Protein AF-A0A920NJ55-F1 (afdb_monomer)

Radius of gyration: 19.67 Å; Cα contacts (8 Å, |Δi|>4): 98; chains: 1; bounding box: 62×18×43 Å

Nearest PDB structures (foldseek):
  7y52-assembly2_B  TM=9.810E-01  e=2.313E-06  Enterococcus faecium
  4yly-assembly2_B  TM=9.784E-01  e=7.254E-06  Staphylococcus aureus
  3nea-assembly1_A  TM=9.738E-01  e=1.086E-05  Francisella tularensis subsp. tularensis
  3v2i-assembly1_A  TM=9.507E-01  e=1.161E-05  Burkholderia thailandensis E264
  2z2j-assembly1_A  TM=9.234E-01  e=1.015E-05  Mycobacterium tuberculosis H37Rv

Sequence (82 aa):
MNKHNIYPNEILVVLDDLNLDIGKLRLRLSGSSGGHNGLKSIISSLETLEFPRLRIGIGSPLMETTKLIMFLESYLRTNMKS

Structure (mmCIF, N/CA/C/O backbone):
data_AF-A0A920NJ55-F1
#
_entry.id   AF-A0A920NJ55-F1
#
loop_
_atom_site.group_PDB
_atom_site.id
_atom_site.type_symbol
_atom_site.label_atom_id
_atom_site.label_alt_id
_atom_site.label_comp_id
_atom_site.label_asym_id
_atom_site.label_entity_id
_atom_site.label_seq_id
_atom_site.pdbx_PDB_ins_code
_atom_site.Cartn_x
_atom_site.Cartn_y
_atom_site.Cartn_z
_atom_site.occupancy
_atom_site.B_iso_or_equiv
_atom_site.auth_seq_id
_atom_site.auth_comp_id
_atom_site.auth_asym_id
_atom_site.auth_atom_id
_atom_site.pdbx_PDB_model_num
ATOM 1 N N . MET A 1 1 ? -19.237 9.252 12.444 1.00 49.31 1 MET A N 1
ATOM 2 C CA . MET A 1 1 ? -19.121 8.066 11.559 1.00 49.31 1 MET A CA 1
ATOM 3 C C . MET A 1 1 ? -19.854 6.924 12.263 1.00 49.31 1 MET A C 1
ATOM 5 O O . MET A 1 1 ? -19.667 6.816 13.461 1.00 49.31 1 MET A O 1
ATOM 9 N N . ASN A 1 2 ? -20.792 6.156 11.690 1.00 62.16 2 ASN A N 1
ATOM 10 C CA . ASN A 1 2 ? -21.093 5.841 10.287 1.00 62.16 2 ASN A CA 1
ATOM 11 C C . ASN A 1 2 ? -22.600 5.886 9.966 1.00 62.16 2 ASN A C 1
ATOM 13 O O . ASN A 1 2 ? -23.407 5.303 10.678 1.00 62.16 2 ASN A O 1
ATOM 17 N N . LYS A 1 3 ? -22.959 6.488 8.822 1.00 75.50 3 LYS A N 1
ATOM 18 C CA . LYS A 1 3 ? -24.321 6.475 8.245 1.00 75.50 3 LYS A CA 1
ATOM 19 C C . LYS A 1 3 ? -24.780 5.073 7.804 1.00 75.50 3 LYS A C 1
ATOM 21 O O . LYS A 1 3 ? -25.974 4.826 7.703 1.00 75.50 3 LYS A O 1
ATOM 26 N N . HIS A 1 4 ? -23.828 4.177 7.535 1.00 84.94 4 HIS A N 1
ATOM 27 C CA . HIS A 1 4 ? -24.067 2.869 6.914 1.00 84.94 4 HIS A CA 1
ATOM 28 C C . HIS A 1 4 ? -23.617 1.673 7.767 1.00 84.94 4 HIS A C 1
ATOM 30 O O . HIS A 1 4 ? -23.702 0.551 7.294 1.00 84.94 4 HIS A O 1
ATOM 36 N N . ASN A 1 5 ? -23.151 1.901 9.002 1.00 87.81 5 ASN A N 1
ATOM 37 C CA . ASN A 1 5 ? -22.721 0.843 9.928 1.00 87.81 5 ASN A CA 1
ATOM 38 C C . ASN A 1 5 ? -21.725 -0.185 9.332 1.00 87.81 5 ASN A C 1
ATOM 40 O O . ASN A 1 5 ? -21.911 -1.384 9.491 1.00 87.81 5 ASN A O 1
ATOM 44 N N . ILE A 1 6 ? -20.692 0.302 8.633 1.00 91.31 6 ILE A N 1
ATOM 45 C CA . ILE A 1 6 ? -19.628 -0.514 8.017 1.00 91.31 6 ILE A CA 1
ATOM 46 C C . ILE A 1 6 ? -18.398 -0.526 8.934 1.00 91.31 6 ILE A C 1
ATOM 48 O O . ILE A 1 6 ? -17.993 0.532 9.428 1.00 91.31 6 ILE A O 1
ATOM 52 N N . TYR A 1 7 ? -17.792 -1.693 9.132 1.00 92.50 7 TYR A N 1
ATOM 53 C CA . TYR A 1 7 ? -16.563 -1.886 9.899 1.00 92.50 7 TYR A CA 1
ATOM 54 C C . TYR A 1 7 ? -15.308 -1.835 9.000 1.00 92.50 7 TYR A C 1
ATOM 56 O O . TYR A 1 7 ? -15.382 -2.155 7.815 1.00 92.50 7 TYR A O 1
ATOM 64 N N . PRO A 1 8 ? -14.119 -1.458 9.518 1.00 93.38 8 PRO A N 1
ATOM 65 C CA . PRO A 1 8 ? -12.900 -1.338 8.703 1.00 93.38 8 PRO A CA 1
ATOM 66 C C . PRO A 1 8 ? -12.494 -2.606 7.935 1.00 93.38 8 PRO A C 1
ATOM 68 O O . PRO A 1 8 ? -11.976 -2.517 6.825 1.00 93.38 8 PRO A O 1
ATOM 71 N N . ASN A 1 9 ? -12.761 -3.790 8.486 1.00 93.69 9 ASN A N 1
ATOM 72 C CA . ASN A 1 9 ? -12.502 -5.078 7.834 1.00 93.69 9 ASN A CA 1
ATOM 73 C C . ASN A 1 9 ? -13.452 -5.379 6.657 1.00 93.69 9 ASN A C 1
ATOM 75 O O . ASN A 1 9 ? -13.170 -6.279 5.869 1.00 93.69 9 ASN A O 1
ATOM 79 N N . GLU A 1 10 ? -14.539 -4.620 6.514 1.00 94.62 10 GLU A N 1
ATOM 80 C CA . GLU A 1 10 ? -15.489 -4.689 5.398 1.00 94.62 10 GLU A CA 1
ATOM 81 C C . GLU A 1 10 ? -15.142 -3.694 4.274 1.00 94.62 10 GLU A C 1
ATOM 83 O O . GLU A 1 10 ? -15.846 -3.609 3.268 1.00 94.62 10 GLU A O 1
ATOM 88 N N . ILE A 1 11 ? -14.046 -2.938 4.418 1.00 95.06 11 ILE A N 1
ATOM 89 C CA . ILE A 1 11 ? -13.584 -1.944 3.445 1.00 95.06 11 ILE A CA 1
ATOM 90 C C . ILE A 1 11 ? -12.333 -2.468 2.741 1.00 95.06 11 ILE A C 1
ATOM 92 O O . ILE A 1 11 ? -11.279 -2.592 3.357 1.00 95.06 11 ILE A O 1
ATOM 96 N N . LEU A 1 12 ? -12.412 -2.697 1.426 1.00 97.44 12 LEU A N 1
ATOM 97 C CA . LEU A 1 12 ? -11.235 -2.971 0.599 1.00 97.44 12 LEU A CA 1
ATOM 98 C C . LEU A 1 12 ? -10.707 -1.678 -0.029 1.00 97.44 12 LEU A C 1
ATOM 100 O O . LEU A 1 12 ? -11.351 -1.091 -0.897 1.00 97.44 12 LEU A O 1
ATOM 104 N N . VAL A 1 13 ? -9.500 -1.267 0.353 1.00 97.62 13 VAL A N 1
ATOM 105 C CA . VAL A 1 13 ? -8.824 -0.116 -0.267 1.00 97.62 13 VAL A CA 1
ATOM 106 C C . VAL A 1 13 ? -8.000 -0.572 -1.470 1.00 97.62 13 VAL A C 1
ATOM 108 O O . VAL A 1 13 ? -7.104 -1.402 -1.328 1.00 97.62 13 VAL A O 1
ATOM 111 N N . VAL A 1 14 ? -8.253 -0.003 -2.650 1.00 97.75 14 VAL A N 1
ATOM 112 C CA . VAL A 1 14 ? -7.459 -0.244 -3.867 1.00 97.75 14 VAL A CA 1
ATOM 113 C C . VAL A 1 14 ? -6.551 0.957 -4.121 1.00 97.75 14 VAL A C 1
ATOM 115 O O . VAL A 1 14 ? -7.022 2.091 -4.096 1.00 97.75 14 VAL A O 1
ATOM 118 N N . LEU A 1 15 ? -5.257 0.720 -4.332 1.00 96.75 15 LEU A N 1
ATOM 119 C CA . LEU A 1 15 ? -4.266 1.782 -4.531 1.00 96.75 15 LEU A CA 1
ATOM 120 C C . LEU A 1 15 ? -3.135 1.352 -5.469 1.00 96.75 15 LEU A C 1
ATOM 122 O O . LEU A 1 15 ? -2.842 0.159 -5.592 1.00 96.75 15 LEU A O 1
ATOM 126 N N . ASP A 1 16 ? -2.468 2.327 -6.074 1.00 94.88 16 ASP A N 1
ATOM 127 C CA . ASP A 1 16 ? -1.221 2.130 -6.800 1.00 94.88 16 ASP A CA 1
ATOM 128 C C . ASP A 1 16 ? -0.024 1.9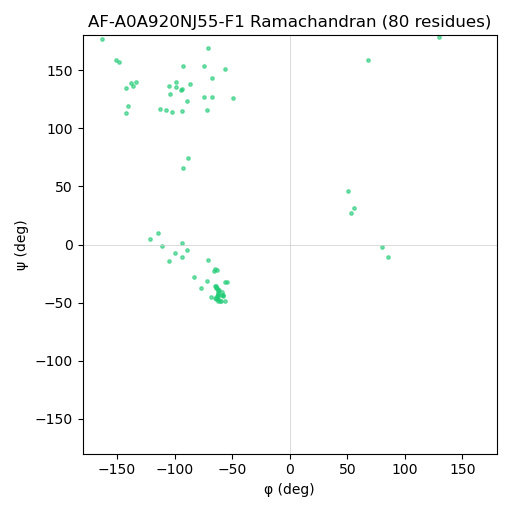08 -5.852 1.00 94.88 16 ASP A C 1
ATOM 130 O O . ASP A 1 16 ? -0.024 2.306 -4.683 1.00 94.88 16 ASP A O 1
ATOM 134 N N . ASP A 1 17 ? 1.007 1.213 -6.337 1.00 93.94 17 ASP A N 1
ATOM 135 C CA . ASP A 1 17 ? 2.254 0.989 -5.603 1.00 93.94 17 ASP A CA 1
ATOM 136 C C . ASP A 1 17 ? 3.464 1.052 -6.542 1.00 93.94 17 ASP A C 1
ATOM 138 O O . ASP A 1 17 ? 3.663 0.184 -7.394 1.00 93.94 17 ASP A O 1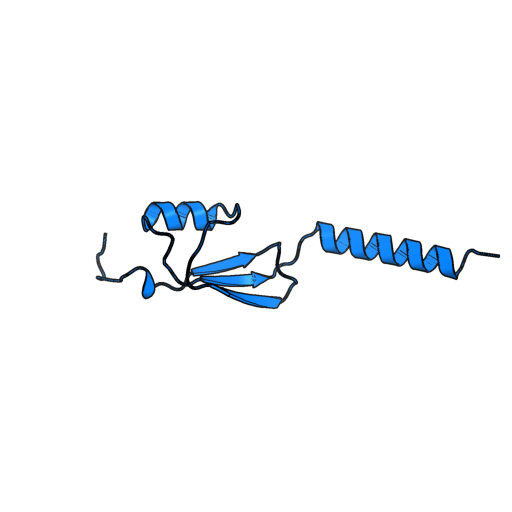
ATOM 142 N N . LEU A 1 18 ? 4.304 2.071 -6.347 1.00 91.94 18 LEU A N 1
ATOM 143 C CA . LEU A 1 18 ? 5.554 2.280 -7.090 1.00 91.94 18 LEU A CA 1
ATOM 144 C C . LEU A 1 18 ? 6.598 1.181 -6.838 1.00 91.94 18 LEU A C 1
ATOM 146 O O . LEU A 1 18 ? 7.516 1.010 -7.636 1.00 91.94 18 LEU A O 1
ATOM 150 N N . ASN A 1 19 ? 6.488 0.446 -5.726 1.00 89.69 19 ASN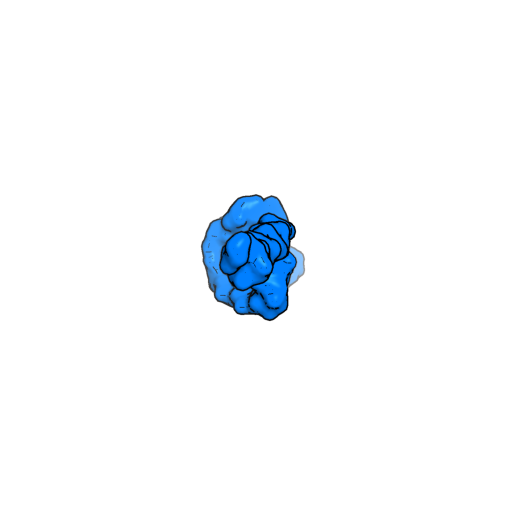 A N 1
ATOM 151 C CA . ASN A 1 19 ? 7.446 -0.605 -5.362 1.00 89.69 19 ASN A CA 1
ATOM 152 C C . ASN A 1 19 ? 7.070 -1.976 -5.933 1.00 89.69 19 ASN A C 1
ATOM 154 O O . ASN A 1 19 ? 7.790 -2.951 -5.718 1.00 89.69 19 ASN A O 1
ATOM 158 N N . LEU A 1 20 ? 5.912 -2.082 -6.583 1.00 93.62 20 LEU A N 1
ATOM 159 C CA . LEU A 1 20 ? 5.482 -3.289 -7.270 1.00 93.62 20 LEU A CA 1
ATOM 160 C C . LEU A 1 20 ? 5.646 -3.085 -8.774 1.00 93.62 20 LEU A C 1
ATOM 162 O O . LEU A 1 20 ? 5.274 -2.038 -9.307 1.00 93.62 20 LEU A O 1
ATOM 166 N N . ASP A 1 21 ? 6.168 -4.106 -9.454 1.00 93.06 21 ASP A N 1
ATOM 167 C CA . ASP A 1 21 ? 6.262 -4.106 -10.914 1.00 93.06 21 ASP A CA 1
ATOM 168 C C . ASP A 1 21 ? 4.888 -3.890 -11.552 1.00 93.06 21 ASP A C 1
ATOM 170 O O . ASP A 1 21 ? 3.864 -4.310 -11.004 1.00 93.06 21 ASP A O 1
ATOM 174 N N . ILE A 1 22 ? 4.877 -3.284 -12.740 1.00 94.44 22 ILE A N 1
ATOM 175 C CA . ILE A 1 22 ? 3.652 -3.027 -13.500 1.00 94.44 22 ILE A CA 1
ATOM 176 C C . ILE A 1 22 ? 2.806 -4.304 -13.601 1.00 94.44 22 ILE A C 1
ATOM 178 O O . ILE A 1 22 ? 3.284 -5.363 -14.011 1.00 94.44 22 ILE A O 1
ATOM 182 N N . GLY A 1 23 ? 1.539 -4.200 -13.196 1.00 93.69 23 GLY A N 1
ATOM 183 C CA . GLY A 1 23 ? 0.572 -5.299 -13.251 1.00 93.69 23 GLY A CA 1
ATOM 184 C C . GLY A 1 23 ? 0.681 -6.320 -12.113 1.00 93.69 23 GLY A C 1
ATOM 185 O O . GLY A 1 23 ? -0.145 -7.231 -12.035 1.00 93.69 23 GLY A O 1
ATOM 186 N N . LYS A 1 24 ? 1.648 -6.191 -11.192 1.00 97.19 24 LYS A N 1
ATOM 187 C CA . LYS A 1 24 ? 1.695 -7.041 -9.994 1.00 97.19 24 LYS A CA 1
ATOM 188 C C . LYS A 1 24 ? 0.626 -6.621 -8.996 1.00 97.19 24 LYS A C 1
ATOM 190 O O . LYS A 1 24 ? 0.568 -5.474 -8.567 1.00 97.19 24 LYS A O 1
ATOM 195 N N . LEU A 1 25 ? -0.176 -7.593 -8.572 1.00 97.88 25 LEU A N 1
ATOM 196 C CA . LEU A 1 25 ? -1.171 -7.420 -7.522 1.00 97.88 25 LEU A CA 1
ATOM 197 C C . LEU A 1 25 ? -0.635 -7.937 -6.189 1.00 97.88 25 LEU A C 1
ATOM 199 O O . LEU A 1 25 ? 0.005 -8.989 -6.127 1.00 97.88 25 LEU A O 1
ATOM 203 N N . ARG A 1 26 ? -0.926 -7.221 -5.102 1.00 97.62 26 ARG A N 1
ATOM 204 C CA . ARG A 1 26 ? -0.616 -7.672 -3.741 1.00 97.62 26 ARG A CA 1
ATOM 205 C C . ARG A 1 26 ? -1.746 -7.328 -2.782 1.00 97.62 26 ARG A C 1
ATOM 207 O O . ARG A 1 26 ? -2.018 -6.156 -2.537 1.00 97.62 26 ARG A O 1
ATOM 214 N N . LEU A 1 27 ? -2.336 -8.355 -2.179 1.00 97.88 27 LEU A N 1
ATOM 215 C CA . LEU A 1 27 ? -3.295 -8.206 -1.090 1.00 97.88 27 LEU A CA 1
ATOM 216 C C . LEU A 1 27 ? -2.561 -8.120 0.257 1.00 97.88 27 LEU A C 1
ATOM 218 O O . LEU A 1 27 ? -1.602 -8.855 0.509 1.00 97.88 27 LEU A O 1
ATOM 222 N N . ARG A 1 28 ? -3.002 -7.216 1.130 1.00 96.81 28 ARG A N 1
ATOM 223 C CA . ARG A 1 28 ? -2.573 -7.123 2.532 1.00 96.81 28 ARG A CA 1
ATOM 224 C C . ARG A 1 28 ? -3.803 -6.953 3.410 1.00 96.81 28 ARG A C 1
ATOM 226 O O . ARG A 1 28 ? -4.689 -6.194 3.043 1.00 96.81 28 ARG A O 1
ATOM 233 N N . LEU A 1 29 ? -3.826 -7.614 4.564 1.00 97.19 29 LEU A N 1
ATOM 234 C CA . LEU A 1 29 ? -4.914 -7.465 5.537 1.00 97.19 29 LEU A CA 1
ATOM 235 C C . LEU A 1 29 ? -4.728 -6.242 6.443 1.00 97.19 29 LEU A C 1
ATOM 237 O O . LEU A 1 29 ? -5.711 -5.672 6.894 1.00 97.19 29 LEU A O 1
ATOM 241 N N . SER A 1 30 ? -3.478 -5.830 6.678 1.00 96.81 30 SER A N 1
ATOM 242 C CA . SER A 1 30 ? -3.148 -4.670 7.507 1.00 96.81 30 SER A CA 1
ATOM 243 C C . SER A 1 30 ? -1.714 -4.179 7.291 1.00 96.81 30 SER A C 1
ATOM 245 O O . SER A 1 30 ? -0.950 -4.726 6.481 1.00 96.81 30 SER A O 1
A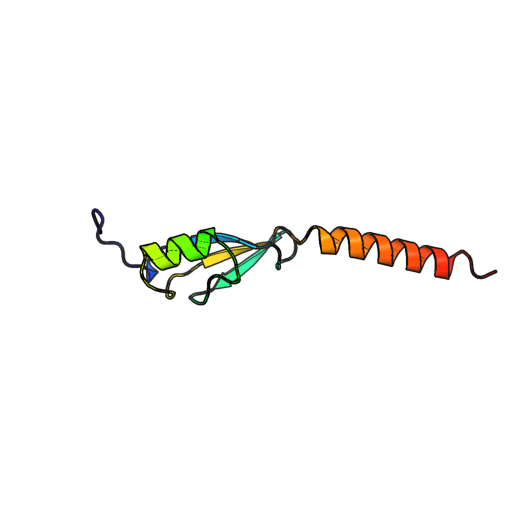TOM 247 N N . GLY A 1 31 ? -1.349 -3.078 7.958 1.00 95.56 31 GLY A N 1
ATOM 248 C CA . GLY A 1 31 ? 0.012 -2.521 8.039 1.00 95.56 31 GLY A CA 1
ATOM 249 C C . GLY A 1 31 ? 0.103 -1.024 7.709 1.00 95.56 31 GLY A C 1
ATOM 250 O O . GLY A 1 31 ? -0.900 -0.399 7.373 1.00 95.56 31 GLY A O 1
ATOM 251 N N . SER A 1 32 ? 1.312 -0.460 7.797 1.00 95.00 32 SER A N 1
ATOM 252 C CA . SER A 1 32 ? 1.551 0.988 7.699 1.00 95.00 32 SER A CA 1
ATOM 253 C C . SER A 1 32 ? 1.354 1.567 6.289 1.00 95.00 32 SER A C 1
ATOM 255 O O . SER A 1 32 ? 1.249 0.849 5.291 1.00 95.00 32 SER A O 1
ATOM 257 N N . SER A 1 33 ? 1.345 2.902 6.195 1.00 94.69 33 SER A N 1
ATOM 258 C CA . SER A 1 33 ? 1.161 3.627 4.929 1.00 94.69 33 SER A CA 1
ATOM 259 C C . SER A 1 33 ? 2.269 3.380 3.900 1.00 94.69 33 SER A C 1
ATOM 261 O O . SER A 1 33 ? 2.049 3.600 2.710 1.00 94.69 33 SER A O 1
ATOM 263 N N . GLY A 1 34 ? 3.463 2.953 4.328 1.00 90.38 34 GLY A N 1
ATOM 264 C CA . GLY A 1 34 ? 4.620 2.805 3.440 1.00 90.38 34 GLY A CA 1
ATOM 265 C C . GLY A 1 34 ? 4.974 4.098 2.696 1.00 90.38 34 GLY A C 1
ATOM 266 O O . GLY A 1 34 ? 5.389 4.040 1.547 1.00 90.38 34 GLY A O 1
ATOM 267 N N . GLY A 1 35 ? 4.726 5.260 3.313 1.00 91.25 35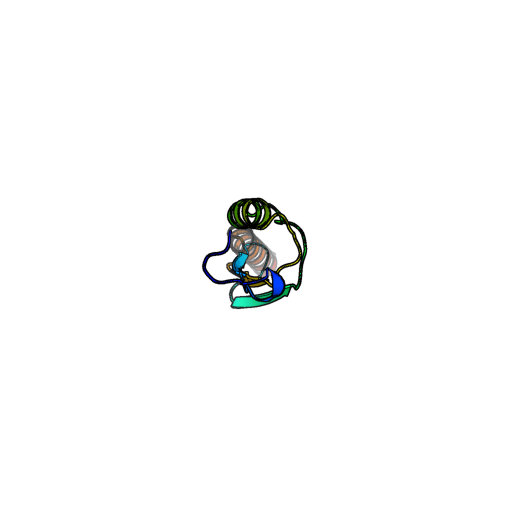 GLY A N 1
ATOM 268 C CA . GLY A 1 35 ? 4.961 6.573 2.704 1.00 91.25 35 GLY A CA 1
ATOM 269 C C . GLY A 1 35 ? 3.817 7.101 1.829 1.00 91.25 35 GLY A C 1
ATOM 270 O O . GLY A 1 35 ? 3.811 8.290 1.524 1.00 91.25 35 GLY A O 1
ATOM 271 N N . HIS A 1 36 ? 2.810 6.285 1.502 1.00 93.56 36 HIS A N 1
ATOM 272 C CA . HIS A 1 36 ? 1.702 6.676 0.631 1.00 93.56 36 HIS A CA 1
ATOM 273 C C . HIS A 1 36 ? 0.752 7.663 1.329 1.00 93.56 36 HIS A C 1
ATOM 275 O O . HIS A 1 36 ? 0.074 7.314 2.298 1.00 93.56 36 HIS A O 1
ATOM 281 N N . ASN A 1 37 ? 0.655 8.895 0.822 1.00 95.38 37 ASN A N 1
ATOM 282 C CA . ASN A 1 37 ? -0.141 9.955 1.457 1.00 95.38 37 ASN A CA 1
ATOM 283 C C . ASN A 1 37 ? -1.643 9.629 1.496 1.00 95.38 37 ASN A C 1
ATOM 285 O O . ASN A 1 37 ? -2.281 9.852 2.521 1.00 95.38 37 ASN A O 1
ATOM 289 N N . GLY A 1 38 ? -2.182 8.998 0.444 1.00 95.38 38 GLY A N 1
ATOM 290 C CA . GLY A 1 38 ? -3.557 8.479 0.450 1.00 95.38 38 GLY A CA 1
ATOM 291 C C . GLY A 1 38 ? -3.826 7.497 1.600 1.00 95.38 38 GLY A C 1
ATOM 292 O O . GLY A 1 38 ? -4.767 7.695 2.363 1.00 95.38 38 GLY A O 1
ATOM 293 N N . LEU A 1 39 ? -2.951 6.502 1.814 1.00 96.38 39 LEU A N 1
ATOM 294 C CA . LEU A 1 39 ? -3.074 5.595 2.958 1.00 96.38 39 LEU A CA 1
ATOM 295 C C . LEU A 1 39 ? -2.947 6.322 4.295 1.00 96.38 39 LEU A C 1
ATOM 297 O O . LEU A 1 39 ? -3.688 5.985 5.206 1.00 96.38 39 LEU A O 1
ATOM 301 N N . LYS A 1 40 ? -2.058 7.318 4.433 1.00 97.56 40 LYS A N 1
ATOM 302 C CA . LYS A 1 40 ? -1.976 8.120 5.671 1.00 97.56 40 LYS A CA 1
ATOM 303 C C . LYS A 1 40 ? -3.312 8.797 5.987 1.00 97.56 40 LYS A C 1
ATOM 305 O O . LYS A 1 40 ? -3.751 8.748 7.130 1.00 97.56 40 LYS A O 1
ATOM 310 N N . SER A 1 41 ? -3.963 9.378 4.978 1.00 98.00 41 SER A N 1
ATOM 311 C CA . SER A 1 41 ? -5.282 9.998 5.135 1.00 98.00 41 SER A CA 1
ATOM 312 C C . SER A 1 41 ? -6.339 8.976 5.552 1.00 98.00 41 SER A C 1
ATOM 314 O O . SER A 1 41 ? -7.067 9.223 6.503 1.00 98.00 41 SER A O 1
ATOM 316 N N . ILE A 1 42 ? -6.393 7.816 4.889 1.00 96.69 42 ILE A N 1
ATOM 317 C CA . ILE A 1 42 ? -7.366 6.757 5.202 1.00 96.69 42 ILE A CA 1
ATOM 318 C C . ILE A 1 42 ? -7.153 6.213 6.618 1.00 96.69 42 ILE A C 1
ATOM 320 O O . ILE A 1 42 ? -8.112 6.099 7.370 1.00 96.69 42 ILE A O 1
ATOM 324 N N . ILE A 1 43 ? -5.906 5.923 6.999 1.00 96.88 43 ILE A N 1
ATOM 325 C CA . ILE A 1 43 ? -5.549 5.463 8.349 1.00 96.88 43 ILE A CA 1
ATOM 326 C C . ILE A 1 43 ? -5.988 6.489 9.396 1.00 96.88 43 ILE A C 1
ATOM 328 O O . ILE A 1 43 ? -6.552 6.107 10.411 1.00 96.88 43 ILE A O 1
ATOM 332 N N . SER A 1 44 ? -5.761 7.781 9.138 1.00 97.00 44 SER A N 1
ATOM 333 C CA . SER A 1 44 ? -6.207 8.860 10.025 1.00 97.00 44 SER A CA 1
ATOM 334 C C . SER A 1 44 ? -7.734 8.899 10.151 1.00 97.00 44 SER A C 1
ATOM 336 O O . SER A 1 44 ? -8.257 9.023 11.249 1.00 97.00 44 SER A O 1
ATOM 338 N N . SER A 1 45 ? -8.463 8.735 9.042 1.00 94.81 45 SER A N 1
ATOM 339 C CA . SER A 1 45 ? -9.933 8.741 9.043 1.00 94.81 45 SER A CA 1
ATOM 340 C C . SER A 1 45 ? -10.565 7.493 9.664 1.00 94.81 45 SER A C 1
ATOM 342 O O . SER A 1 45 ? -11.666 7.582 10.197 1.00 94.81 45 SER A O 1
ATOM 344 N N . LEU A 1 46 ? -9.918 6.332 9.550 1.00 93.81 46 LEU A N 1
ATOM 345 C CA . LEU A 1 46 ? -10.411 5.065 10.100 1.00 93.81 46 LEU A CA 1
ATOM 346 C C . LEU A 1 46 ? -9.863 4.769 11.503 1.00 93.81 46 LEU A C 1
ATOM 348 O O . LEU A 1 46 ? -10.324 3.823 12.134 1.00 93.81 46 LEU A O 1
ATOM 352 N N . GLU A 1 47 ? -8.869 5.534 11.961 1.00 95.50 47 GLU A N 1
ATOM 353 C CA . GLU A 1 47 ? -8.161 5.366 13.239 1.00 95.50 47 GLU A CA 1
ATOM 354 C C . GLU A 1 47 ? -7.595 3.948 13.455 1.00 95.50 47 GLU A C 1
ATOM 356 O O . GLU A 1 47 ? -7.414 3.481 14.577 1.00 95.50 47 GLU A O 1
ATOM 361 N N . THR A 1 48 ? -7.289 3.236 12.368 1.00 95.94 48 THR A N 1
ATOM 362 C CA . THR A 1 48 ? -6.761 1.869 12.414 1.00 95.94 48 THR A CA 1
ATOM 363 C C . THR A 1 48 ? -5.876 1.559 11.210 1.00 95.94 48 THR A C 1
ATOM 365 O O . THR A 1 48 ? -5.962 2.200 10.163 1.00 95.94 48 THR A O 1
ATOM 368 N N . LEU A 1 49 ? -5.017 0.549 11.360 1.00 97.31 49 LEU A N 1
ATOM 369 C CA . LEU A 1 49 ? -4.229 -0.063 10.283 1.00 97.31 49 LEU A CA 1
ATOM 370 C C . LEU A 1 49 ? -4.851 -1.374 9.772 1.00 97.31 49 LEU A C 1
ATOM 372 O O . LEU A 1 49 ? -4.355 -1.942 8.795 1.00 97.31 49 LEU A O 1
ATOM 376 N N . GLU A 1 50 ? -5.899 -1.850 10.445 1.00 97.00 50 GLU A N 1
ATOM 377 C CA . GLU A 1 50 ? -6.519 -3.164 10.265 1.00 97.00 50 GLU A CA 1
ATOM 378 C C . GLU A 1 50 ? -7.673 -3.097 9.257 1.00 97.00 50 GLU A C 1
ATOM 380 O O . GLU A 1 50 ? -8.843 -3.276 9.595 1.00 97.00 50 GLU A O 1
ATOM 385 N N . PHE A 1 51 ? -7.333 -2.801 8.003 1.00 97.38 51 PHE A N 1
ATOM 386 C CA . PHE A 1 51 ? -8.260 -2.856 6.876 1.00 97.38 51 PHE A CA 1
ATOM 387 C C . PHE A 1 51 ? -7.582 -3.476 5.643 1.00 97.38 51 PHE A C 1
ATOM 389 O O . PHE A 1 51 ? -6.412 -3.170 5.350 1.00 97.38 51 PHE A O 1
ATOM 396 N N . PRO A 1 52 ? -8.293 -4.343 4.897 1.00 98.06 52 PRO A N 1
ATOM 397 C CA . PRO A 1 52 ? -7.733 -5.003 3.736 1.00 98.06 52 PRO A CA 1
ATOM 398 C C . PRO A 1 52 ? -7.448 -4.005 2.613 1.00 98.06 52 PRO A C 1
ATOM 400 O O . PRO A 1 52 ? -8.184 -3.049 2.362 1.00 98.06 52 PRO A O 1
ATOM 403 N N . ARG A 1 53 ? -6.353 -4.244 1.894 1.00 97.62 53 ARG A N 1
ATOM 404 C CA . ARG A 1 53 ? -5.932 -3.407 0.773 1.00 97.62 53 ARG A CA 1
ATOM 405 C C . ARG A 1 53 ? -5.343 -4.211 -0.375 1.00 97.62 53 ARG A C 1
ATOM 407 O O . ARG A 1 53 ? -4.496 -5.084 -0.165 1.00 97.62 53 ARG A O 1
ATOM 414 N N . LEU A 1 54 ? -5.767 -3.870 -1.587 1.00 98.06 54 LEU A N 1
ATOM 415 C CA . LEU A 1 54 ? -5.253 -4.388 -2.847 1.00 98.06 54 LEU A CA 1
ATOM 416 C C . LEU A 1 54 ? -4.320 -3.346 -3.467 1.00 98.06 54 LEU A C 1
ATOM 418 O O . LEU A 1 54 ? -4.744 -2.263 -3.861 1.00 98.06 54 LEU A O 1
ATOM 422 N N . ARG A 1 55 ? -3.038 -3.686 -3.551 1.00 97.38 55 ARG A N 1
ATOM 423 C CA . ARG A 1 55 ? -2.015 -2.861 -4.195 1.00 97.38 55 ARG A CA 1
ATOM 424 C C . ARG A 1 55 ? -1.833 -3.289 -5.643 1.00 97.38 55 ARG A C 1
ATOM 426 O O . ARG A 1 55 ? -1.689 -4.486 -5.900 1.00 97.38 55 ARG A O 1
ATOM 433 N N . ILE A 1 56 ? -1.812 -2.314 -6.545 1.00 97.75 56 ILE A N 1
ATOM 434 C CA . ILE A 1 56 ? -1.612 -2.485 -7.983 1.00 97.75 56 ILE A CA 1
ATOM 435 C C . ILE A 1 56 ? -0.270 -1.863 -8.351 1.00 97.75 56 ILE A C 1
ATOM 437 O O . ILE A 1 56 ? -0.068 -0.662 -8.195 1.00 97.75 56 ILE A O 1
ATOM 441 N N . GLY A 1 57 ? 0.658 -2.685 -8.825 1.00 96.25 57 GLY A N 1
ATOM 442 C CA . GLY A 1 57 ? 1.971 -2.212 -9.224 1.00 96.25 57 GLY A CA 1
ATOM 443 C C . GLY A 1 57 ? 1.911 -1.327 -10.455 1.00 96.25 57 GLY A C 1
ATOM 444 O O . GLY A 1 57 ? 1.349 -1.713 -11.482 1.00 96.25 57 GLY A O 1
ATOM 445 N N . ILE A 1 58 ? 2.506 -0.144 -10.323 1.00 94.31 58 ILE A N 1
ATOM 446 C CA . ILE A 1 58 ? 2.672 0.835 -11.405 1.00 94.31 58 ILE A CA 1
ATOM 447 C C . ILE A 1 58 ? 4.138 0.983 -11.827 1.00 94.3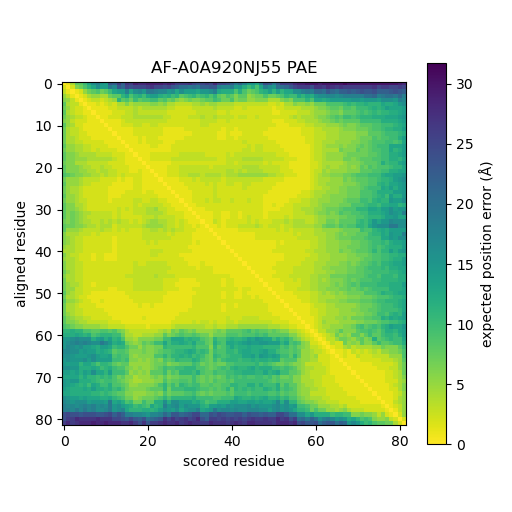1 58 ILE A C 1
ATOM 449 O O . ILE A 1 58 ? 4.434 1.711 -12.770 1.00 94.31 58 ILE A O 1
ATOM 453 N N . GLY A 1 59 ? 5.048 0.255 -11.170 1.00 91.50 59 GLY A N 1
ATOM 454 C CA . GLY A 1 59 ? 6.484 0.357 -11.385 1.00 91.50 59 GLY A CA 1
ATOM 455 C C . GLY A 1 59 ? 7.063 1.690 -10.908 1.00 91.50 59 GLY A C 1
ATOM 456 O O . GLY A 1 59 ? 6.371 2.695 -10.757 1.00 91.50 59 GLY A O 1
ATOM 457 N N . SER A 1 60 ? 8.371 1.701 -10.668 1.00 88.38 60 SER A N 1
ATOM 458 C CA . SER A 1 60 ? 9.100 2.934 -10.379 1.00 88.38 60 SER A CA 1
ATOM 459 C C . SER A 1 60 ? 9.696 3.499 -11.671 1.00 88.38 60 SER A C 1
ATOM 461 O O . SER A 1 60 ? 10.361 2.750 -12.391 1.00 88.38 60 SER A O 1
ATOM 463 N N . PRO A 1 61 ? 9.571 4.812 -11.946 1.00 80.62 61 PRO A N 1
ATOM 464 C CA . PRO A 1 61 ? 10.261 5.447 -13.071 1.00 80.62 61 PRO A CA 1
ATOM 465 C C . PRO A 1 61 ? 11.778 5.217 -13.040 1.00 80.62 61 PRO A C 1
ATOM 467 O O . PRO A 1 61 ? 12.408 5.072 -14.085 1.00 80.62 61 PRO A O 1
ATOM 470 N N . LEU A 1 62 ? 12.369 5.123 -11.840 1.00 79.38 62 LEU A N 1
ATOM 471 C CA . LEU A 1 62 ? 13.791 4.813 -11.695 1.00 79.38 62 LEU A CA 1
ATOM 472 C C . LEU A 1 62 ? 14.130 3.407 -12.194 1.00 79.38 62 LEU A C 1
ATOM 474 O O . LEU A 1 62 ? 15.187 3.230 -12.788 1.00 79.38 62 LEU A O 1
ATOM 478 N N . MET A 1 63 ? 13.246 2.421 -12.002 1.00 74.88 63 MET A N 1
ATOM 479 C CA . MET A 1 63 ? 13.495 1.059 -12.485 1.00 74.88 63 MET A CA 1
ATOM 480 C C . MET A 1 63 ? 13.592 1.005 -14.007 1.00 74.88 63 MET A C 1
ATOM 482 O O . MET A 1 63 ? 14.435 0.275 -14.520 1.00 74.88 63 MET A O 1
ATOM 486 N N . GLU A 1 64 ? 12.790 1.784 -14.731 1.00 75.19 64 GLU A N 1
ATOM 487 C CA . GLU A 1 64 ? 12.853 1.817 -16.197 1.00 75.19 64 GLU A CA 1
ATOM 488 C C . GLU A 1 64 ? 14.159 2.449 -16.695 1.00 75.19 64 GLU A C 1
ATOM 490 O O . GLU A 1 64 ? 14.852 1.868 -17.533 1.00 75.19 64 GLU A O 1
ATOM 495 N N . THR A 1 65 ? 14.574 3.572 -16.105 1.00 82.50 65 THR A N 1
ATOM 496 C CA . THR A 1 65 ? 15.859 4.205 -16.436 1.00 82.50 65 THR A CA 1
ATOM 497 C C . THR A 1 65 ? 17.043 3.294 -16.109 1.00 82.50 65 THR A C 1
ATOM 499 O O . THR A 1 65 ? 17.953 3.142 -16.924 1.00 82.50 65 THR A O 1
ATOM 502 N N . THR A 1 66 ? 17.036 2.642 -14.942 1.00 83.75 66 THR A N 1
ATOM 503 C CA . THR A 1 66 ? 18.102 1.713 -14.544 1.00 83.75 66 THR A CA 1
ATOM 504 C C . THR A 1 66 ? 18.187 0.518 -15.492 1.00 83.75 66 THR A C 1
ATOM 506 O O . THR A 1 66 ? 19.288 0.178 -15.918 1.00 83.75 66 THR A O 1
ATOM 509 N N . LYS A 1 67 ? 17.056 -0.082 -15.892 1.00 85.12 67 LYS A N 1
ATOM 510 C CA . LYS A 1 67 ? 17.040 -1.178 -16.878 1.00 85.12 67 LYS A CA 1
ATOM 511 C C . LYS A 1 67 ? 17.651 -0.751 -18.210 1.00 85.12 67 LYS A C 1
ATOM 513 O O . LYS A 1 67 ? 18.438 -1.506 -18.776 1.00 85.12 67 LYS A O 1
ATOM 518 N N . LEU A 1 68 ? 17.324 0.451 -18.692 1.00 87.00 68 LEU A N 1
ATOM 519 C CA . LEU A 1 68 ? 17.873 0.974 -19.942 1.00 87.00 68 LEU A CA 1
ATOM 520 C C . LEU A 1 68 ? 19.391 1.175 -19.855 1.00 87.00 68 LEU A C 1
ATOM 522 O O . LEU A 1 68 ? 20.114 0.733 -20.743 1.00 87.00 68 LEU A O 1
ATOM 526 N N . ILE A 1 69 ? 19.881 1.791 -18.776 1.00 91.62 69 ILE A N 1
ATOM 527 C CA . ILE A 1 69 ? 21.322 1.984 -18.554 1.00 91.62 69 ILE A CA 1
ATOM 528 C C . ILE A 1 69 ? 22.033 0.629 -18.505 1.00 91.62 69 ILE A C 1
ATOM 530 O O . ILE A 1 69 ? 23.001 0.419 -19.230 1.00 91.62 69 ILE A O 1
ATOM 534 N N . MET A 1 70 ? 21.512 -0.321 -17.724 1.00 89.12 70 MET A N 1
ATOM 535 C CA . MET A 1 70 ? 22.076 -1.670 -17.625 1.00 89.12 70 MET A CA 1
ATOM 536 C C . MET A 1 70 ? 22.110 -2.385 -18.981 1.00 89.12 70 MET A C 1
ATOM 538 O O . MET A 1 70 ? 23.093 -3.053 -19.307 1.00 89.12 70 MET A O 1
ATOM 542 N N . PHE A 1 71 ? 21.055 -2.238 -19.784 1.00 93.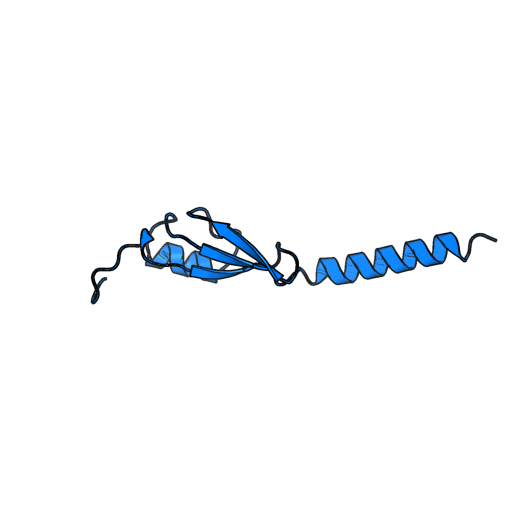00 71 PHE A N 1
ATOM 543 C CA . PHE A 1 71 ? 21.000 -2.787 -21.134 1.00 93.00 71 PHE A CA 1
ATOM 544 C C . PHE A 1 71 ? 22.080 -2.179 -22.038 1.00 93.00 71 PHE A C 1
ATOM 546 O O . PHE A 1 71 ? 22.821 -2.920 -22.685 1.00 93.00 71 PHE A O 1
ATOM 553 N N . LEU A 1 72 ? 22.216 -0.850 -22.051 1.00 94.06 72 LEU A N 1
ATOM 554 C CA . LEU A 1 72 ? 23.223 -0.156 -22.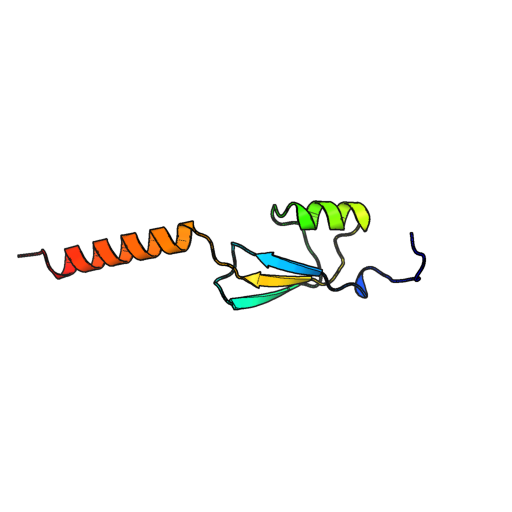857 1.00 94.06 72 LEU A CA 1
ATOM 555 C C . LEU A 1 72 ? 24.647 -0.535 -22.432 1.00 94.06 72 LEU A C 1
ATOM 557 O O . LEU A 1 72 ? 25.478 -0.848 -23.283 1.00 94.06 72 LEU A O 1
ATOM 561 N N . GLU A 1 73 ? 24.930 -0.588 -21.130 1.00 94.44 73 GLU A N 1
ATOM 562 C CA . GLU A 1 73 ? 26.231 -1.027 -20.615 1.00 94.44 73 GLU A CA 1
ATOM 563 C C . GLU A 1 73 ? 26.553 -2.475 -21.000 1.00 94.44 73 GLU A C 1
ATOM 565 O O . GLU A 1 73 ? 27.700 -2.798 -21.327 1.00 94.44 73 GLU A O 1
ATOM 570 N N . SER A 1 74 ? 25.554 -3.362 -20.967 1.00 93.56 74 SER A N 1
ATOM 571 C CA . SER A 1 74 ? 25.705 -4.745 -21.419 1.00 93.56 74 SER A CA 1
ATOM 572 C C . SER A 1 74 ? 25.997 -4.805 -22.919 1.00 93.56 74 SER A C 1
ATOM 574 O O . SER A 1 74 ? 26.940 -5.485 -23.323 1.00 93.56 74 SER A O 1
ATOM 576 N N . TYR A 1 75 ? 25.255 -4.050 -23.731 1.00 94.38 75 TYR A N 1
ATOM 577 C CA . TYR A 1 75 ? 25.442 -3.986 -25.177 1.00 94.38 75 TYR A CA 1
ATOM 578 C C . TYR A 1 75 ? 26.841 -3.485 -25.557 1.00 94.38 75 TYR A C 1
ATOM 580 O O . TYR A 1 75 ? 27.523 -4.122 -26.360 1.00 94.38 75 TYR A O 1
ATOM 588 N N . LEU A 1 76 ? 27.306 -2.385 -24.957 1.00 94.81 76 LEU A N 1
ATOM 589 C CA . LEU A 1 76 ? 28.635 -1.827 -25.229 1.00 94.81 76 LEU A CA 1
ATOM 590 C C . LEU A 1 76 ? 29.745 -2.809 -24.833 1.00 94.81 76 LEU A C 1
ATOM 592 O O . LEU A 1 76 ? 30.702 -3.000 -25.577 1.00 94.81 76 LEU A O 1
ATOM 596 N N . ARG A 1 77 ? 29.602 -3.496 -23.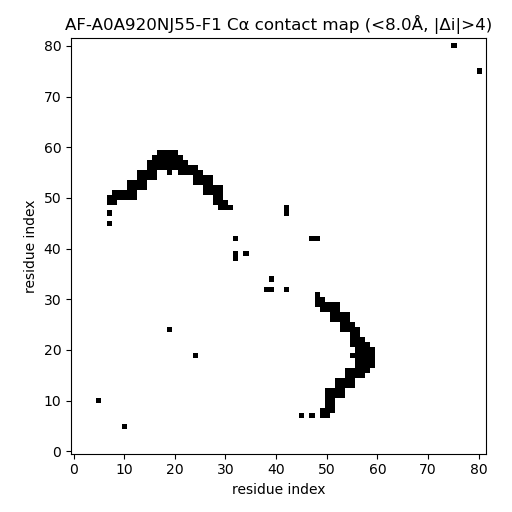693 1.00 93.88 77 ARG A N 1
ATOM 597 C CA . ARG A 1 77 ? 30.586 -4.486 -23.223 1.00 93.88 77 ARG A CA 1
ATOM 598 C C . ARG A 1 77 ? 30.711 -5.689 -24.155 1.00 93.88 77 ARG A C 1
ATOM 600 O O . ARG A 1 77 ? 31.811 -6.218 -24.288 1.00 93.88 77 ARG A O 1
ATOM 607 N N . THR A 1 78 ? 29.605 -6.111 -24.763 1.00 92.94 78 THR A N 1
ATOM 608 C CA . THR A 1 78 ? 29.576 -7.226 -25.718 1.00 92.94 78 THR A CA 1
ATOM 609 C C . THR A 1 78 ? 30.115 -6.818 -27.089 1.00 92.94 78 THR A C 1
ATOM 611 O O . THR A 1 78 ? 30.805 -7.612 -27.717 1.00 92.94 78 THR A O 1
ATOM 614 N N . ASN A 1 79 ? 29.836 -5.592 -27.548 1.00 91.12 79 ASN A N 1
ATOM 615 C CA . ASN A 1 79 ? 30.089 -5.191 -28.939 1.00 91.12 79 ASN A CA 1
ATOM 616 C C . ASN A 1 79 ? 31.312 -4.282 -29.153 1.00 91.12 79 ASN A C 1
ATOM 618 O O . ASN A 1 79 ? 31.733 -4.119 -30.291 1.00 91.12 79 ASN A O 1
ATOM 622 N N . MET A 1 80 ? 31.882 -3.678 -28.104 1.00 80.25 80 MET A N 1
ATOM 623 C CA . MET A 1 80 ? 33.018 -2.742 -28.225 1.00 80.25 80 MET A CA 1
ATOM 624 C C . MET A 1 80 ? 34.320 -3.239 -27.586 1.00 80.25 80 MET A C 1
ATOM 626 O O . MET A 1 80 ? 35.278 -2.480 -27.472 1.00 80.25 80 MET A O 1
ATOM 630 N N . LYS A 1 81 ? 34.390 -4.506 -27.167 1.00 61.97 81 LYS A N 1
ATOM 631 C CA . LYS A 1 81 ? 35.663 -5.141 -26.801 1.00 61.97 81 LYS A CA 1
ATOM 632 C C . LYS A 1 81 ? 36.301 -5.782 -28.040 1.00 61.97 81 LYS A C 1
ATOM 634 O O . LYS A 1 81 ? 36.265 -7.001 -28.181 1.00 61.97 81 LYS A O 1
ATOM 639 N N . SER A 1 82 ? 36.857 -4.949 -28.920 1.00 59.41 82 SER A N 1
ATOM 640 C CA . SER A 1 82 ? 37.875 -5.329 -29.913 1.00 59.41 82 SER A CA 1
ATOM 641 C C . SER A 1 82 ? 39.103 -4.456 -29.723 1.00 59.41 82 SER A C 1
ATOM 643 O O . SER A 1 82 ? 38.899 -3.220 -29.731 1.00 59.41 82 SER A O 1
#

pLDDT: mean 91.15, std 9.33, range [49.31, 98.06]

Mean predicted aligned error: 6.29 Å

Secondary structure (DSSP, 8-state):
--SS---GGG--EEEEETTS-TT-EEEESS---TT-HHHHHHHHHHT-S-S-EEEEE---HHHHHHHHHHHHHHHHHHHS--

Solvent-accessible surface area (backbone atoms only — not comparable to full-atom values): 4841 Å² total; per-residue (Å²): 139,66,99,75,77,76,56,57,75,77,42,76,47,76,44,80,30,54,91,30,52,66,78,39,76,46,80,40,62,54,60,80,50,86,84,39,64,68,46,47,52,50,31,64,74,65,74,48,50,63,32,30,32,42,34,37,14,64,31,40,76,65,57,56,53,49,51,51,51,53,49,50,55,51,50,47,61,71,72,63,77,121

Foldseek 3Di:
DDPVPDAQQNDEAEEEDQVDAAADKDKDQFDDCPPPVVRVVVCVVNVGRGHIYIYGYPYHPVVVVVVVVVVVVVVCVVPVPD